Protein AF-A0A3B8PVD3-F1 (afdb_monomer_lite)

Structure (mmCIF, N/CA/C/O backbone):
data_AF-A0A3B8PVD3-F1
#
_entry.id   AF-A0A3B8PVD3-F1
#
loop_
_atom_site.group_PDB
_atom_site.id
_atom_site.type_symbol
_atom_site.label_atom_id
_atom_site.label_alt_id
_atom_site.label_comp_id
_atom_site.label_asym_id
_atom_site.label_entity_id
_atom_site.label_seq_id
_atom_site.pdbx_PDB_ins_code
_atom_site.Cartn_x
_atom_site.Cartn_y
_atom_site.Cartn_z
_atom_site.occupancy
_atom_site.B_iso_or_equiv
_atom_site.auth_seq_id
_atom_site.auth_comp_id
_atom_site.auth_asym_id
_atom_site.auth_atom_id
_atom_site.pdbx_PDB_model_num
ATOM 1 N N . ALA A 1 1 ? -27.569 6.117 4.041 1.00 42.62 1 ALA A N 1
ATOM 2 C CA . ALA A 1 1 ? -26.573 5.317 3.306 1.00 42.62 1 ALA A CA 1
ATOM 3 C C . ALA A 1 1 ? -26.282 4.103 4.168 1.00 42.62 1 ALA A C 1
ATOM 5 O O . ALA A 1 1 ? -26.172 4.291 5.371 1.00 42.62 1 ALA A O 1
ATOM 6 N N . VAL A 1 2 ? -26.288 2.890 3.609 1.00 48.72 2 VAL A N 1
ATOM 7 C CA . VAL A 1 2 ? -25.930 1.689 4.380 1.00 48.72 2 VAL A CA 1
ATOM 8 C C . VAL A 1 2 ? -24.504 1.899 4.865 1.00 48.72 2 VAL A C 1
ATOM 10 O O . VAL A 1 2 ? -23.627 2.204 4.058 1.00 48.72 2 VAL A O 1
ATOM 13 N N . ASP A 1 3 ? -24.312 1.854 6.174 1.00 59.56 3 ASP A N 1
ATOM 14 C CA . ASP A 1 3 ? -23.012 2.064 6.782 1.00 59.56 3 ASP A CA 1
ATOM 15 C C . ASP A 1 3 ? -22.209 0.777 6.612 1.00 59.56 3 ASP A C 1
ATOM 17 O O . ASP A 1 3 ? -22.262 -0.131 7.433 1.00 59.56 3 ASP A O 1
ATOM 21 N N . SER A 1 4 ? -21.630 0.625 5.422 1.00 75.19 4 SER A N 1
ATOM 22 C CA . SER A 1 4 ? -20.874 -0.559 5.048 1.00 75.19 4 SER A CA 1
ATOM 23 C C . SER A 1 4 ? -19.457 -0.454 5.589 1.00 75.19 4 SER A C 1
ATOM 25 O 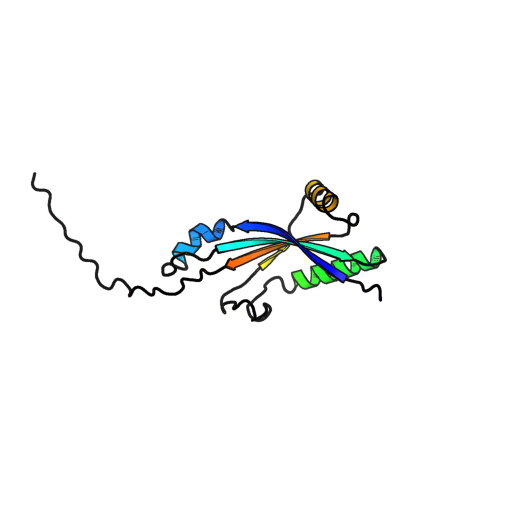O . SER A 1 4 ? -18.771 0.546 5.316 1.00 75.19 4 SER A O 1
ATOM 27 N N . ASP A 1 5 ? -19.025 -1.516 6.263 1.00 86.69 5 ASP A N 1
ATOM 28 C CA . ASP A 1 5 ? -17.628 -1.748 6.601 1.00 86.69 5 ASP A CA 1
ATOM 29 C C . ASP A 1 5 ? -16.779 -1.626 5.340 1.00 86.69 5 ASP A C 1
ATOM 31 O O . ASP A 1 5 ? -17.072 -2.228 4.301 1.00 86.69 5 ASP A O 1
ATOM 35 N N . ARG A 1 6 ? -15.749 -0.786 5.401 1.00 90.25 6 ARG A N 1
ATOM 36 C CA . ARG A 1 6 ? -14.907 -0.493 4.240 1.00 90.25 6 ARG A CA 1
ATOM 37 C C . ARG A 1 6 ? -13.455 -0.330 4.648 1.00 90.25 6 ARG A C 1
ATOM 39 O O . ARG A 1 6 ? -13.136 0.164 5.726 1.00 90.25 6 ARG A O 1
ATOM 46 N N . VAL A 1 7 ? -12.575 -0.711 3.735 1.00 91.44 7 VAL A N 1
ATOM 47 C CA . VAL A 1 7 ? -11.137 -0.479 3.840 1.00 91.44 7 VAL A CA 1
ATOM 48 C C . VAL A 1 7 ? -10.775 0.587 2.819 1.00 91.44 7 VAL A C 1
ATOM 50 O O . VAL A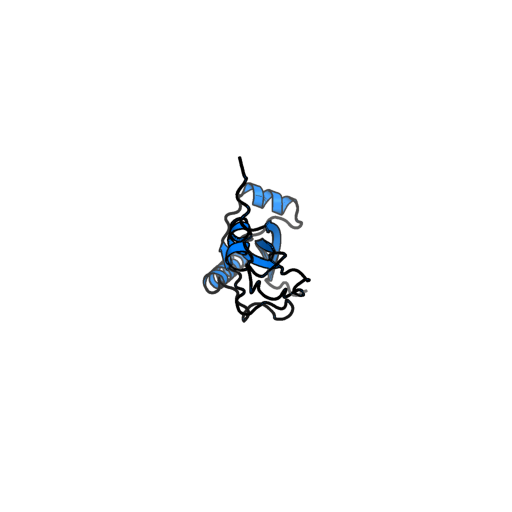 1 7 ? -11.130 0.473 1.647 1.00 91.44 7 VAL A O 1
ATOM 53 N N . THR A 1 8 ? -10.090 1.636 3.257 1.00 92.00 8 THR A N 1
ATOM 54 C CA . THR A 1 8 ? -9.545 2.662 2.367 1.00 92.00 8 THR A CA 1
ATOM 55 C C . THR A 1 8 ? -8.054 2.460 2.190 1.00 92.00 8 THR A C 1
ATOM 57 O O . THR A 1 8 ? -7.346 2.193 3.159 1.00 92.00 8 THR A O 1
ATOM 60 N N . LEU A 1 9 ? -7.589 2.652 0.961 1.00 92.06 9 LEU A N 1
ATOM 61 C CA . LEU A 1 9 ? -6.180 2.682 0.602 1.00 92.06 9 LEU A CA 1
ATOM 62 C C . LEU A 1 9 ? -5.765 4.132 0.352 1.00 92.06 9 LEU A C 1
ATOM 64 O O . LEU A 1 9 ? -6.368 4.811 -0.479 1.00 92.06 9 LEU A O 1
ATOM 68 N N . PHE A 1 10 ? -4.733 4.597 1.047 1.00 91.88 10 PHE A N 1
ATOM 69 C CA . PHE A 1 10 ? -4.185 5.938 0.890 1.00 91.88 10 PHE A CA 1
ATOM 70 C C . PHE A 1 10 ? -2.694 5.879 0.555 1.00 91.88 10 PHE A C 1
ATOM 72 O O . PHE A 1 10 ? -1.920 5.222 1.244 1.00 91.88 10 PHE A O 1
ATOM 79 N N . VAL A 1 11 ? -2.273 6.585 -0.495 1.00 93.50 11 VAL A N 1
ATOM 80 C CA . VAL A 1 11 ? -0.857 6.695 -0.867 1.00 93.50 11 VAL A CA 1
ATOM 81 C C . VAL A 1 11 ? -0.281 7.937 -0.199 1.00 93.50 11 VAL A C 1
ATOM 83 O O . 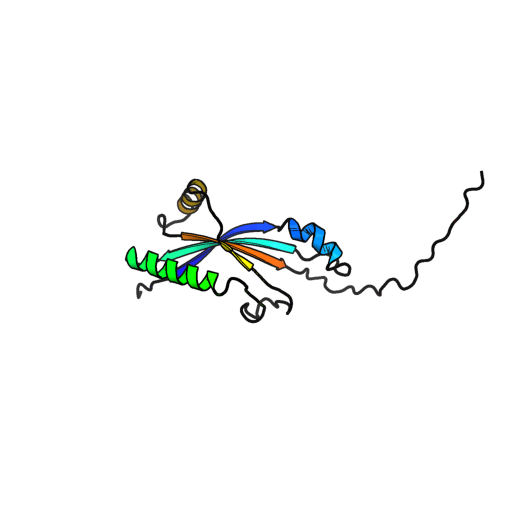VAL A 1 11 ? -0.536 9.053 -0.646 1.00 93.50 11 VAL A O 1
ATOM 86 N N . HIS A 1 12 ? 0.496 7.759 0.870 1.00 90.62 12 HIS A N 1
ATOM 87 C CA . HIS A 1 12 ? 1.023 8.898 1.630 1.00 90.62 12 HIS A CA 1
ATOM 88 C C . HIS A 1 12 ? 2.414 9.347 1.167 1.00 90.62 12 HIS A C 1
ATOM 90 O O . HIS A 1 12 ? 2.830 10.472 1.448 1.00 90.62 12 HIS A O 1
ATOM 96 N N . ARG A 1 13 ? 3.157 8.482 0.468 1.00 91.56 13 ARG A N 1
ATOM 97 C CA . ARG A 1 13 ? 4.492 8.800 -0.043 1.00 91.56 13 ARG A CA 1
ATOM 98 C C . ARG A 1 13 ? 4.828 7.949 -1.260 1.00 91.56 13 ARG A C 1
ATOM 100 O O . ARG A 1 13 ? 4.548 6.758 -1.294 1.00 91.56 13 ARG A O 1
ATOM 107 N N . VAL A 1 14 ? 5.510 8.556 -2.226 1.00 93.62 14 VAL A N 1
ATOM 108 C CA . VAL A 1 14 ? 6.132 7.853 -3.354 1.00 93.62 14 VAL A CA 1
ATOM 109 C C . VAL A 1 14 ? 7.609 8.219 -3.388 1.00 93.62 14 VAL A C 1
ATOM 111 O O . VAL A 1 14 ? 7.970 9.395 -3.323 1.00 93.62 14 VAL A O 1
ATOM 114 N N . GLY A 1 15 ? 8.471 7.209 -3.445 1.00 90.81 15 GLY A N 1
ATOM 115 C CA . GLY A 1 15 ? 9.917 7.358 -3.549 1.00 90.81 15 GLY A CA 1
ATOM 116 C C . GLY A 1 15 ? 10.457 6.646 -4.781 1.00 90.81 15 GLY A C 1
ATOM 117 O O . GLY A 1 15 ? 9.861 5.698 -5.273 1.00 90.81 15 GLY A O 1
ATOM 118 N N . VAL A 1 16 ? 11.611 7.084 -5.283 1.00 88.12 16 VAL A N 1
ATOM 119 C CA . VAL A 1 16 ? 12.312 6.353 -6.347 1.00 88.12 16 VAL A CA 1
ATOM 120 C C . VAL A 1 16 ? 13.180 5.274 -5.718 1.00 88.12 16 VAL A C 1
ATOM 122 O O . VAL A 1 16 ? 14.050 5.596 -4.898 1.00 88.12 16 VAL A O 1
ATOM 125 N N . ASN A 1 17 ? 12.999 4.029 -6.151 1.00 81.31 17 ASN A N 1
ATOM 126 C CA . ASN A 1 17 ? 13.739 2.886 -5.639 1.00 81.31 17 ASN A CA 1
ATOM 127 C C . ASN A 1 17 ? 15.241 3.030 -5.974 1.00 81.31 17 ASN A C 1
ATOM 129 O O . ASN A 1 17 ? 15.627 3.080 -7.147 1.00 81.31 17 ASN A O 1
ATOM 133 N N . PRO A 1 18 ? 16.131 3.122 -4.969 1.00 71.44 18 PRO A N 1
ATOM 134 C CA . PRO A 1 18 ? 17.555 3.334 -5.204 1.00 71.44 18 PRO A CA 1
ATOM 135 C C . PRO A 1 18 ? 18.283 2.092 -5.728 1.00 71.44 18 PRO A C 1
ATOM 137 O O . PRO A 1 18 ? 19.291 2.245 -6.413 1.00 71.44 18 PRO A O 1
ATOM 140 N N . HIS A 1 19 ? 17.785 0.886 -5.451 1.00 69.19 19 HIS A N 1
ATOM 141 C CA . HIS A 1 19 ? 18.462 -0.368 -5.791 1.00 69.19 19 HIS A CA 1
ATOM 142 C C . HIS A 1 19 ? 18.357 -0.692 -7.284 1.00 69.19 19 HIS A C 1
ATOM 144 O O . HIS A 1 19 ? 19.304 -1.201 -7.883 1.00 69.19 19 HIS A O 1
ATOM 150 N N . LEU A 1 20 ? 17.230 -0.344 -7.906 1.00 63.25 20 LEU A N 1
ATOM 151 C CA . LEU A 1 20 ? 16.993 -0.608 -9.325 1.00 63.25 20 LEU A CA 1
ATOM 152 C C . LEU A 1 20 ? 17.596 0.455 -10.252 1.00 63.25 20 LEU A C 1
ATOM 154 O O . LEU A 1 20 ? 17.782 0.185 -11.435 1.00 63.25 20 LEU A O 1
ATOM 158 N N . ARG A 1 21 ? 18.024 1.612 -9.725 1.00 61.12 21 ARG A N 1
ATOM 159 C CA . ARG A 1 21 ? 18.731 2.637 -10.519 1.00 61.12 21 ARG A CA 1
ATOM 160 C C . ARG A 1 21 ? 20.058 2.143 -11.094 1.00 61.12 21 ARG A C 1
ATOM 162 O O . ARG A 1 21 ? 20.375 2.441 -12.242 1.00 61.12 21 ARG A O 1
ATOM 169 N N . THR A 1 22 ? 20.832 1.396 -10.310 1.00 58.12 22 THR A N 1
ATOM 170 C CA . THR A 1 22 ? 22.147 0.894 -10.742 1.00 58.12 22 THR A CA 1
ATOM 171 C C . THR A 1 22 ? 22.008 -0.387 -11.564 1.00 58.12 22 THR A C 1
ATOM 173 O O . THR A 1 22 ? 22.676 -0.543 -12.586 1.00 58.12 22 THR A O 1
ATOM 176 N N . SER A 1 23 ? 21.101 -1.281 -11.158 1.00 59.59 23 SER A N 1
ATOM 177 C CA . SER A 1 23 ? 20.866 -2.566 -11.830 1.00 59.59 23 SER A CA 1
ATOM 178 C C . SER A 1 23 ? 20.096 -2.432 -13.144 1.00 59.59 23 SER A C 1
ATOM 180 O O . SER A 1 23 ? 20.307 -3.240 -14.047 1.00 59.59 23 SER A O 1
ATOM 182 N N . GLY A 1 24 ? 19.263 -1.395 -13.296 1.00 57.88 24 GLY A N 1
ATOM 183 C CA . GLY A 1 24 ? 18.474 -1.157 -14.505 1.00 57.88 24 GLY A CA 1
ATOM 184 C C . GLY A 1 24 ? 19.332 -1.087 -15.769 1.00 57.88 24 GLY A C 1
ATOM 185 O O . GLY A 1 24 ? 18.974 -1.685 -16.774 1.00 57.88 24 GLY A O 1
ATOM 186 N N . ARG A 1 25 ? 20.522 -0.466 -15.708 1.00 57.12 25 ARG A N 1
ATOM 187 C CA . ARG A 1 25 ? 21.473 -0.421 -16.842 1.00 57.12 25 ARG A CA 1
ATOM 188 C C . ARG A 1 25 ? 22.083 -1.769 -17.206 1.00 57.12 25 ARG A C 1
ATOM 190 O O . ARG A 1 25 ? 22.531 -1.945 -18.334 1.00 57.12 25 ARG A O 1
ATOM 197 N N . VAL A 1 26 ? 22.193 -2.681 -16.244 1.00 58.84 26 VAL A N 1
ATOM 198 C CA . VAL A 1 26 ? 22.804 -3.998 -16.458 1.00 58.84 26 VAL A CA 1
ATOM 199 C C . VAL A 1 26 ? 21.781 -4.970 -17.037 1.00 58.84 26 VAL A C 1
ATOM 201 O O . VAL A 1 26 ? 22.131 -5.737 -17.927 1.00 58.84 26 VAL A O 1
ATOM 204 N N . LEU A 1 27 ? 20.536 -4.904 -16.556 1.00 60.16 27 LEU A N 1
ATOM 205 C CA . LEU A 1 27 ? 19.433 -5.758 -16.999 1.00 60.16 27 LEU A CA 1
ATOM 206 C C . LEU A 1 27 ? 18.825 -5.278 -18.324 1.00 60.16 27 LEU A C 1
ATOM 208 O O . LEU A 1 27 ? 18.581 -6.091 -19.205 1.00 60.16 27 LEU A O 1
ATOM 212 N N . ASN A 1 28 ? 18.678 -3.961 -18.497 1.00 62.62 28 ASN A N 1
ATOM 213 C CA . ASN A 1 28 ? 18.055 -3.338 -19.664 1.00 62.62 28 ASN A CA 1
ATOM 214 C C . ASN A 1 28 ? 19.061 -2.448 -20.406 1.00 62.62 28 ASN A C 1
ATOM 216 O O . ASN A 1 28 ? 18.904 -1.231 -20.480 1.00 62.62 28 ASN A O 1
ATOM 220 N N . ARG A 1 29 ? 20.127 -3.063 -20.939 1.0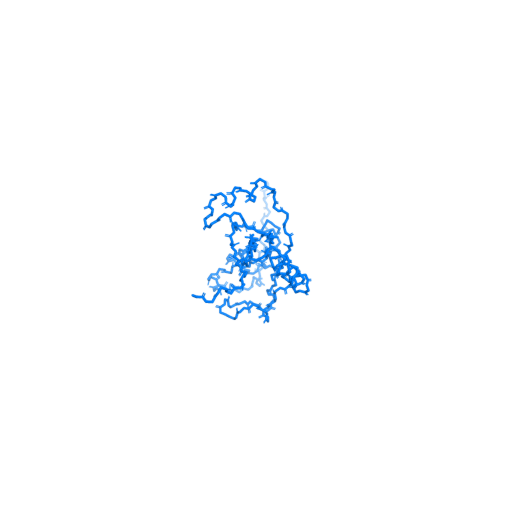0 59.88 29 ARG A N 1
ATOM 221 C CA . ARG A 1 29 ? 21.183 -2.358 -21.697 1.00 59.88 29 ARG A CA 1
ATOM 222 C C . ARG A 1 29 ? 20.672 -1.638 -22.944 1.00 59.88 29 ARG A C 1
ATOM 224 O O . ARG A 1 29 ? 21.278 -0.646 -23.341 1.00 59.88 29 ARG A O 1
ATOM 231 N N . ASP A 1 30 ? 19.588 -2.140 -23.523 1.00 61.78 30 ASP A N 1
ATOM 232 C CA . ASP A 1 30 ? 19.032 -1.653 -24.786 1.00 61.78 30 ASP A CA 1
ATOM 233 C C . ASP A 1 30 ? 17.943 -0.580 -24.588 1.00 61.78 30 ASP A C 1
ATOM 235 O O . ASP A 1 30 ? 17.463 -0.006 -25.564 1.00 61.78 30 ASP A O 1
ATOM 239 N N . MET A 1 31 ? 17.569 -0.278 -23.335 1.00 63.28 31 MET A N 1
ATOM 240 C CA . MET A 1 31 ? 16.539 0.710 -23.000 1.00 63.28 31 MET A CA 1
ATOM 241 C C . MET A 1 31 ? 17.173 2.052 -22.625 1.00 63.28 31 MET A C 1
ATOM 243 O O . MET A 1 31 ? 17.860 2.167 -21.607 1.00 63.28 31 MET A O 1
ATOM 247 N N . ASP A 1 32 ? 16.906 3.077 -23.435 1.00 66.88 32 ASP A N 1
ATOM 248 C CA . ASP A 1 32 ? 17.271 4.464 -23.148 1.00 66.88 32 ASP A CA 1
ATOM 249 C C . ASP A 1 32 ? 16.090 5.397 -23.489 1.00 66.88 32 ASP A C 1
ATOM 251 O O . ASP A 1 32 ? 15.708 5.485 -24.661 1.00 66.88 32 ASP A O 1
ATOM 255 N N . PRO A 1 33 ? 15.487 6.092 -22.506 1.00 72.31 33 PRO A N 1
ATOM 256 C CA . PRO A 1 33 ? 15.852 6.118 -21.089 1.00 72.31 33 PRO A CA 1
ATOM 257 C C . PRO A 1 33 ? 15.430 4.851 -20.326 1.00 72.31 33 PRO A C 1
ATOM 259 O O . PRO A 1 33 ? 14.596 4.068 -20.770 1.00 72.31 33 PRO A O 1
ATOM 262 N N . LEU A 1 34 ? 16.032 4.647 -19.153 1.00 75.44 34 LEU A N 1
ATOM 263 C CA . LEU A 1 34 ? 15.688 3.535 -18.264 1.00 75.44 34 LEU A CA 1
ATOM 264 C C . LEU A 1 34 ? 14.315 3.743 -17.622 1.00 75.44 34 LEU A C 1
ATOM 266 O O . LEU A 1 34 ? 13.965 4.886 -17.313 1.00 75.44 34 LEU A O 1
ATOM 270 N N . PRO A 1 35 ? 13.592 2.652 -17.329 1.00 78.62 35 PRO A N 1
ATOM 271 C CA . PRO A 1 35 ? 12.327 2.741 -16.625 1.00 78.62 35 PRO A CA 1
ATOM 272 C C . PRO A 1 35 ? 12.513 3.283 -15.206 1.00 78.62 35 PRO A C 1
ATOM 274 O O . PRO A 1 35 ? 13.507 3.004 -14.523 1.00 78.62 35 PRO A O 1
ATOM 277 N N . LEU A 1 36 ? 11.540 4.070 -14.753 1.00 84.50 36 LEU A N 1
ATOM 278 C CA . LEU A 1 36 ? 11.528 4.637 -13.413 1.00 84.50 36 LEU A CA 1
ATOM 279 C C . LEU A 1 36 ? 10.944 3.614 -12.439 1.00 84.50 36 LEU A C 1
ATOM 281 O O . LEU A 1 36 ? 9.756 3.321 -12.481 1.00 84.50 36 LEU A O 1
ATOM 285 N N . SER A 1 37 ? 11.773 3.090 -11.539 1.00 87.69 37 SER A N 1
ATOM 286 C CA . SER A 1 37 ? 11.312 2.201 -10.469 1.00 87.69 37 SER A CA 1
ATOM 287 C C . SER A 1 37 ? 10.945 2.988 -9.213 1.00 87.69 37 SER A C 1
ATOM 289 O O . SER A 1 37 ? 11.753 3.766 -8.698 1.00 87.69 37 SER A O 1
ATOM 291 N N . LEU A 1 38 ? 9.750 2.745 -8.689 1.00 90.69 38 LEU A N 1
ATOM 292 C CA . LEU A 1 38 ? 9.169 3.427 -7.544 1.00 90.69 38 LEU A CA 1
ATOM 293 C C . LEU A 1 38 ? 8.927 2.462 -6.380 1.00 90.69 38 LEU A C 1
ATOM 295 O O . LEU A 1 38 ? 8.607 1.287 -6.565 1.00 90.69 38 LEU A O 1
ATOM 299 N N . ASP A 1 39 ? 9.058 3.016 -5.181 1.00 93.69 39 ASP A N 1
ATOM 300 C CA . ASP A 1 39 ? 8.561 2.456 -3.935 1.00 93.69 39 ASP A CA 1
ATOM 301 C C . ASP A 1 39 ? 7.368 3.320 -3.498 1.00 93.69 39 ASP A C 1
ATOM 303 O O . ASP A 1 39 ? 7.506 4.519 -3.227 1.00 93.69 39 ASP A O 1
ATOM 307 N N . VAL A 1 40 ? 6.179 2.724 -3.493 1.00 94.38 40 VAL A N 1
ATOM 308 C CA . VAL A 1 40 ? 4.917 3.395 -3.166 1.00 94.38 40 VAL A CA 1
ATOM 309 C C . VAL A 1 40 ? 4.515 2.987 -1.755 1.00 94.38 40 VAL A C 1
ATOM 311 O O . VAL A 1 40 ? 4.292 1.809 -1.490 1.00 94.38 40 VAL A O 1
ATOM 314 N N . HIS A 1 41 ? 4.424 3.958 -0.851 1.00 94.69 41 HIS A N 1
ATOM 315 C CA . HIS A 1 41 ? 4.032 3.734 0.534 1.00 94.69 41 HIS A CA 1
ATOM 316 C C . HIS A 1 41 ? 2.517 3.889 0.678 1.00 94.69 41 HIS A C 1
ATOM 318 O O . HIS A 1 41 ? 1.935 4.941 0.377 1.00 94.69 41 HIS A O 1
ATOM 324 N N . LEU A 1 42 ? 1.893 2.807 1.117 1.00 94.75 42 LEU A N 1
ATOM 325 C CA . LEU A 1 42 ? 0.462 2.588 1.199 1.00 94.75 42 LEU A CA 1
ATOM 326 C C . LEU A 1 42 ? 0.044 2.531 2.664 1.00 94.75 42 LEU A C 1
ATOM 328 O O . LEU A 1 42 ? 0.578 1.743 3.435 1.00 94.75 42 LEU A O 1
ATOM 332 N N . LEU A 1 43 ? -0.974 3.302 3.019 1.00 94.00 43 LEU A N 1
ATOM 333 C CA . LEU A 1 43 ? -1.656 3.210 4.298 1.00 94.00 43 LEU A CA 1
ATOM 334 C C . LEU A 1 43 ? -3.043 2.611 4.076 1.00 94.00 43 LEU A C 1
ATOM 336 O O . LEU A 1 43 ? -3.870 3.183 3.362 1.00 94.00 43 LEU A O 1
ATOM 340 N N . PHE A 1 44 ? -3.305 1.473 4.707 1.00 93.94 44 PHE A N 1
ATOM 341 C CA . PHE A 1 44 ? -4.643 0.904 4.785 1.00 93.94 44 PHE A CA 1
ATOM 342 C C . PHE A 1 44 ? -5.315 1.395 6.058 1.00 93.94 44 PHE A C 1
ATOM 344 O O . PHE A 1 44 ? -4.732 1.273 7.133 1.00 93.94 44 PHE A O 1
ATOM 351 N N . SER A 1 45 ? -6.542 1.896 5.947 1.00 92.44 45 SER A N 1
ATOM 352 C CA . SER A 1 45 ? -7.332 2.374 7.086 1.00 92.44 45 SER A CA 1
ATOM 353 C C . SER A 1 45 ? -8.725 1.768 7.061 1.00 92.44 45 SER A C 1
ATOM 355 O O . SER A 1 45 ? -9.335 1.627 5.997 1.00 92.44 45 SER A O 1
ATOM 357 N N . ILE A 1 46 ? -9.220 1.388 8.234 1.00 93.06 46 ILE A N 1
ATOM 358 C CA . ILE A 1 46 ? -10.453 0.616 8.371 1.00 93.06 46 ILE A CA 1
ATOM 359 C C . ILE A 1 46 ? -11.563 1.505 8.916 1.00 93.06 46 ILE A C 1
ATOM 361 O O . ILE A 1 46 ? -11.361 2.292 9.839 1.00 93.06 46 ILE A O 1
ATOM 365 N N . TRP A 1 47 ? -12.738 1.372 8.313 1.00 89.75 47 TRP A N 1
ATOM 366 C CA . TRP A 1 47 ? -13.928 2.140 8.635 1.00 89.75 47 TRP A CA 1
ATOM 367 C C . TRP A 1 47 ? -15.047 1.173 8.978 1.00 89.75 47 TRP A C 1
ATOM 369 O O . TRP A 1 47 ? -15.700 0.632 8.082 1.00 89.75 47 TRP A O 1
ATOM 379 N N . THR A 1 48 ? -15.246 0.967 10.272 1.00 89.50 48 THR A N 1
ATOM 380 C CA . THR A 1 48 ? -16.360 0.192 10.818 1.00 89.50 48 THR A CA 1
ATOM 381 C C . THR A 1 48 ? -16.932 0.918 12.038 1.00 89.50 48 THR A C 1
ATOM 383 O O . THR A 1 48 ? -16.454 1.985 12.441 1.00 89.50 48 THR A O 1
ATOM 386 N N . ASN A 1 49 ? -17.986 0.344 12.615 1.00 86.94 49 ASN A N 1
ATOM 387 C CA . ASN A 1 49 ? -18.687 0.910 13.767 1.00 86.94 49 ASN A CA 1
ATOM 388 C C . ASN A 1 49 ? -18.290 0.294 15.116 1.00 86.94 49 ASN A C 1
ATOM 390 O O . ASN A 1 49 ? -18.653 0.848 16.155 1.00 86.94 49 ASN A O 1
ATOM 394 N N . SER A 1 50 ? -17.555 -0.823 15.115 1.00 90.19 50 SER A N 1
ATOM 395 C CA . SER A 1 50 ? -17.116 -1.523 16.326 1.00 90.19 50 SER A CA 1
ATOM 396 C C . SER A 1 50 ? -15.609 -1.807 16.286 1.00 90.19 50 SER A C 1
ATOM 398 O O . SER A 1 50 ? -15.113 -2.276 15.260 1.00 90.19 50 SER A O 1
ATOM 400 N N . PRO A 1 51 ? -14.866 -1.605 17.392 1.00 90.06 51 PRO A N 1
ATOM 401 C CA . PRO A 1 51 ? -13.441 -1.944 17.464 1.00 90.06 51 PRO A CA 1
ATOM 402 C C . PRO A 1 51 ? -13.136 -3.425 17.195 1.00 90.06 51 PRO A C 1
ATOM 404 O O . PRO A 1 51 ? -12.067 -3.758 16.688 1.00 90.06 51 PRO A O 1
ATOM 407 N N . GLU A 1 52 ? -14.059 -4.329 17.536 1.00 93.19 52 GLU A N 1
ATOM 408 C CA . GLU A 1 52 ? -13.896 -5.765 17.270 1.00 93.19 52 GLU A CA 1
ATOM 409 C C . GLU A 1 52 ? -13.976 -6.074 15.768 1.00 93.19 52 GLU A C 1
ATOM 411 O O . GLU A 1 52 ? -13.189 -6.874 15.253 1.00 93.19 52 GLU A O 1
ATOM 416 N N . ASP A 1 53 ? -14.854 -5.368 15.054 1.00 92.69 53 ASP A N 1
ATOM 417 C CA . ASP A 1 53 ? -14.980 -5.447 13.603 1.00 92.69 53 ASP A CA 1
ATOM 418 C C . ASP A 1 53 ? -13.767 -4.795 12.931 1.00 92.69 53 ASP A C 1
ATOM 420 O O . ASP A 1 53 ? -13.229 -5.365 11.983 1.00 92.69 53 ASP A O 1
ATOM 424 N N . GLU A 1 54 ? -13.266 -3.662 13.454 1.00 92.31 54 GLU A N 1
ATOM 425 C CA . GLU A 1 54 ? -12.028 -3.034 12.958 1.00 92.31 54 GLU A CA 1
ATOM 426 C C . GLU A 1 54 ? -10.856 -4.030 13.004 1.00 92.31 54 GLU A C 1
ATOM 428 O O . GLU A 1 54 ? -10.165 -4.232 12.003 1.00 92.31 54 GLU A O 1
ATOM 433 N N . LEU A 1 55 ? -10.652 -4.706 14.142 1.00 94.31 55 LEU A N 1
ATOM 434 C CA . LEU A 1 55 ? -9.584 -5.700 14.302 1.00 94.31 55 LEU A CA 1
ATOM 435 C C . LEU A 1 55 ? -9.805 -6.945 13.440 1.00 94.31 55 LEU A C 1
ATOM 437 O O . LEU A 1 55 ? -8.845 -7.486 12.891 1.00 94.31 55 LEU A O 1
ATOM 441 N N . THR A 1 56 ? -11.052 -7.394 13.301 1.00 95.12 56 THR A N 1
ATOM 442 C CA . THR A 1 56 ? -11.391 -8.550 12.466 1.00 95.12 56 THR A CA 1
ATOM 443 C C . THR A 1 56 ? -11.085 -8.255 11.001 1.00 95.12 56 THR A C 1
ATOM 445 O O . THR A 1 56 ? -10.368 -9.023 10.358 1.00 95.12 56 THR A O 1
ATOM 448 N N . VAL A 1 57 ? -11.548 -7.116 10.481 1.00 94.38 57 VAL A N 1
ATOM 449 C CA . VAL A 1 57 ? -11.263 -6.672 9.110 1.00 94.38 57 VAL A CA 1
ATOM 450 C C . VAL A 1 57 ? -9.760 -6.479 8.899 1.00 94.38 57 VAL A C 1
ATOM 452 O O . VAL A 1 57 ? -9.239 -6.912 7.870 1.00 94.38 57 VAL A O 1
ATOM 455 N N . LEU A 1 58 ? -9.037 -5.918 9.878 1.00 94.94 58 LEU A N 1
ATOM 456 C CA . LEU A 1 58 ? -7.579 -5.780 9.798 1.00 94.94 58 LEU A CA 1
ATOM 457 C C . LEU A 1 58 ? -6.893 -7.139 9.688 1.00 94.94 58 LEU A C 1
ATOM 459 O O . LEU A 1 58 ? -6.012 -7.320 8.851 1.00 94.94 58 LEU A O 1
ATOM 463 N N . ALA A 1 59 ? -7.297 -8.097 10.521 1.00 95.38 59 ALA A N 1
ATOM 464 C CA . ALA A 1 59 ? -6.725 -9.433 10.519 1.00 95.38 59 ALA A CA 1
ATOM 465 C C . ALA A 1 59 ? -6.945 -10.134 9.172 1.00 95.38 59 ALA A C 1
ATOM 467 O O . ALA A 1 59 ? -6.013 -10.735 8.637 1.00 95.38 59 ALA A O 1
ATOM 468 N N . TRP A 1 60 ? -8.145 -10.016 8.594 1.00 95.81 60 TRP A N 1
ATOM 469 C CA . TRP A 1 60 ? -8.438 -10.541 7.258 1.00 95.81 60 TRP A CA 1
ATOM 470 C C . TRP A 1 60 ? -7.597 -9.870 6.177 1.00 95.81 60 TRP A C 1
ATOM 472 O O . TRP A 1 60 ? -6.991 -10.577 5.375 1.00 95.81 60 TRP A O 1
ATOM 482 N N . LEU A 1 61 ? -7.499 -8.538 6.192 1.00 95.00 61 LEU A N 1
ATOM 483 C CA . LEU A 1 61 ? -6.666 -7.782 5.258 1.00 95.00 61 LEU A CA 1
ATOM 484 C C . LEU A 1 61 ? -5.204 -8.234 5.332 1.00 95.00 61 LEU A C 1
ATOM 486 O O . LEU A 1 61 ? -4.612 -8.592 4.320 1.00 95.00 61 LEU A O 1
ATOM 490 N N . MET A 1 62 ? -4.620 -8.251 6.531 1.00 95.19 62 MET A N 1
ATOM 491 C CA . MET A 1 62 ? -3.220 -8.632 6.720 1.00 95.19 62 MET A CA 1
ATOM 492 C C . MET A 1 62 ? -2.968 -10.088 6.329 1.00 95.19 62 MET A C 1
ATOM 494 O O . MET A 1 62 ? -1.936 -10.386 5.735 1.00 95.19 62 MET A O 1
ATOM 498 N N . ARG A 1 63 ? -3.908 -10.996 6.622 1.00 96.44 63 ARG A N 1
ATOM 499 C CA . ARG A 1 63 ? -3.834 -12.392 6.180 1.00 96.44 63 ARG A CA 1
ATOM 500 C C . ARG A 1 63 ? -3.846 -12.489 4.659 1.00 96.44 63 ARG A C 1
ATOM 502 O O . ARG A 1 63 ? -3.028 -13.215 4.109 1.00 96.44 63 ARG A O 1
ATOM 509 N N . GLU A 1 64 ? -4.743 -11.773 3.992 1.00 94.62 64 GLU A N 1
ATOM 510 C CA . GLU A 1 64 ? -4.861 -11.812 2.535 1.00 94.62 64 GLU A CA 1
ATOM 511 C C . GLU A 1 64 ? -3.601 -11.267 1.855 1.00 94.62 64 GLU A C 1
ATOM 513 O O . GLU A 1 64 ? -3.024 -11.929 0.996 1.00 94.62 64 GLU A O 1
ATOM 518 N N . LEU A 1 65 ? -3.097 -10.119 2.322 1.00 93.88 65 LEU A N 1
ATOM 519 C CA . LEU A 1 65 ? -1.845 -9.533 1.837 1.00 93.88 65 LEU A CA 1
ATOM 520 C C . LEU A 1 65 ? -0.634 -10.435 2.104 1.00 93.88 65 LEU A C 1
ATOM 522 O O . LEU A 1 65 ? 0.313 -10.450 1.324 1.00 93.88 65 LEU A O 1
ATOM 526 N N . HIS A 1 66 ? -0.656 -11.203 3.193 1.00 94.88 66 HIS A N 1
ATOM 527 C CA . HIS A 1 66 ? 0.391 -12.172 3.495 1.00 94.88 66 HIS A CA 1
ATOM 528 C C . HIS A 1 66 ? 0.329 -13.419 2.601 1.00 94.88 66 HIS A C 1
ATOM 530 O O . HIS A 1 66 ? 1.372 -13.983 2.273 1.00 94.88 66 HIS A O 1
ATOM 536 N N . LEU A 1 67 ? -0.872 -13.859 2.211 1.00 95.25 67 LEU A N 1
ATOM 537 C CA . LEU A 1 67 ? -1.067 -14.987 1.295 1.00 95.25 67 LEU A CA 1
ATOM 538 C C . LEU A 1 67 ? -0.747 -14.610 -0.156 1.00 95.25 67 LEU A C 1
ATOM 540 O O . LEU A 1 67 ? -0.200 -15.430 -0.894 1.00 95.25 67 LEU A O 1
ATOM 544 N N . HIS A 1 68 ? -1.036 -13.365 -0.538 1.00 93.12 68 HIS A N 1
ATOM 545 C CA . HIS A 1 68 ? -0.838 -12.832 -1.884 1.00 93.12 68 HIS A CA 1
ATOM 546 C C . HIS A 1 68 ? 0.049 -11.568 -1.881 1.00 93.12 68 HIS A C 1
ATOM 548 O O . HIS A 1 68 ? -0.397 -10.495 -2.287 1.00 93.12 68 HIS A O 1
ATOM 554 N N . PRO A 1 69 ? 1.322 -11.659 -1.441 1.00 92.50 69 PRO A N 1
ATOM 555 C CA . PRO A 1 69 ? 2.214 -10.499 -1.347 1.00 92.50 69 PRO A CA 1
ATOM 556 C C . PRO A 1 69 ? 2.828 -10.103 -2.697 1.00 92.50 69 PRO A C 1
ATOM 558 O O . PRO A 1 69 ? 3.529 -9.096 -2.790 1.00 92.50 69 PRO A O 1
ATOM 561 N N . ILE A 1 70 ? 2.626 -10.921 -3.728 1.00 92.38 70 ILE A N 1
ATOM 562 C CA . ILE A 1 70 ? 3.158 -10.731 -5.073 1.00 92.38 70 ILE A CA 1
ATOM 563 C C . ILE A 1 70 ? 1.979 -10.415 -5.986 1.00 92.38 70 ILE A C 1
ATOM 565 O O . ILE A 1 70 ? 1.077 -11.236 -6.128 1.00 92.38 70 ILE A O 1
ATOM 569 N N . LEU A 1 71 ? 2.006 -9.232 -6.590 1.00 89.88 71 LEU A N 1
ATOM 570 C CA . LEU A 1 71 ? 1.045 -8.795 -7.590 1.00 89.88 71 LEU A CA 1
ATOM 571 C C . LEU A 1 71 ? 1.707 -8.927 -8.961 1.00 89.88 71 LEU A C 1
ATOM 573 O O . LEU A 1 71 ? 2.635 -8.185 -9.284 1.00 89.88 71 LEU A O 1
ATOM 577 N N . ASP A 1 72 ? 1.258 -9.908 -9.729 1.00 84.88 72 ASP A N 1
ATOM 578 C CA . ASP A 1 72 ? 1.693 -10.165 -11.097 1.00 84.88 72 ASP A CA 1
ATOM 579 C C . ASP A 1 72 ? 0.704 -9.578 -12.115 1.00 84.88 72 ASP A C 1
ATOM 581 O O . ASP A 1 72 ? -0.356 -9.059 -11.757 1.00 84.88 72 ASP A O 1
ATOM 585 N N . SER A 1 73 ? 1.027 -9.693 -13.402 1.00 78.38 73 SER A N 1
ATOM 586 C CA . SER A 1 73 ? 0.164 -9.249 -14.505 1.00 78.38 73 SER A CA 1
ATOM 587 C C . SER A 1 73 ? -1.227 -9.904 -14.530 1.00 78.38 73 SER A C 1
ATOM 589 O O . SER A 1 73 ? -2.143 -9.353 -15.133 1.00 78.38 73 SER A O 1
ATOM 591 N N . ALA A 1 74 ? -1.425 -11.052 -13.870 1.00 78.38 74 ALA A N 1
ATOM 592 C CA . ALA A 1 74 ? -2.741 -11.680 -13.739 1.00 78.38 74 ALA A CA 1
ATOM 593 C C . ALA A 1 74 ? -3.613 -11.003 -12.667 1.00 78.38 74 ALA A C 1
ATOM 595 O O . ALA A 1 74 ? -4.841 -11.009 -12.767 1.00 78.38 74 ALA A O 1
ATOM 596 N N . THR A 1 75 ? -2.979 -10.431 -11.643 1.00 82.62 75 THR A N 1
ATOM 597 C CA . THR A 1 75 ? -3.641 -9.732 -10.533 1.00 82.62 75 THR A CA 1
ATOM 598 C C . THR A 1 75 ? -3.794 -8.235 -10.812 1.00 82.62 75 THR A C 1
ATOM 600 O O . THR A 1 75 ? -4.771 -7.608 -10.398 1.00 82.62 75 THR A O 1
ATOM 603 N N . LEU A 1 76 ? -2.824 -7.646 -11.510 1.00 79.44 76 LEU A N 1
ATOM 604 C CA . LEU A 1 76 ? -2.820 -6.243 -11.895 1.00 79.44 76 LEU A CA 1
ATOM 605 C C . LEU A 1 76 ? -3.746 -6.026 -13.101 1.00 79.44 76 LEU A C 1
ATOM 607 O O . LEU A 1 76 ? -3.724 -6.769 -14.075 1.00 79.44 76 LEU A O 1
ATOM 611 N N . ASN A 1 77 ? -4.602 -5.004 -13.031 1.00 71.62 77 ASN A N 1
ATOM 612 C CA . ASN A 1 77 ? -5.570 -4.726 -14.091 1.00 71.62 77 ASN A CA 1
ATOM 613 C C . ASN A 1 77 ? -4.868 -4.353 -15.412 1.00 71.62 77 ASN A C 1
ATOM 615 O O . ASN A 1 77 ? -3.900 -3.593 -15.413 1.00 71.62 77 ASN A O 1
ATOM 619 N N . ASN A 1 78 ? -5.417 -4.815 -16.536 1.00 63.81 78 ASN A N 1
ATOM 620 C CA . ASN A 1 78 ? -4.847 -4.658 -17.879 1.00 63.81 78 ASN A CA 1
ATOM 621 C C . ASN A 1 78 ? -4.837 -3.194 -18.378 1.00 63.81 78 ASN A C 1
ATOM 623 O O . ASN A 1 78 ? -4.125 -2.856 -19.318 1.00 63.81 78 ASN A O 1
ATOM 627 N N . ASP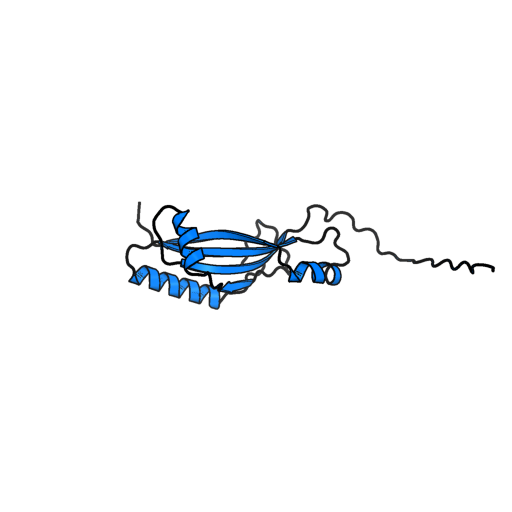 A 1 79 ? -5.584 -2.295 -17.730 1.00 71.81 79 ASP A N 1
ATOM 628 C CA . ASP A 1 79 ? -5.682 -0.882 -18.135 1.00 71.81 79 ASP A CA 1
ATOM 629 C C . ASP A 1 79 ? -4.345 -0.121 -18.086 1.00 71.81 79 ASP A C 1
ATOM 631 O O . ASP A 1 79 ? -4.180 0.868 -18.797 1.00 71.81 79 ASP A O 1
ATOM 635 N N . ALA A 1 80 ? -3.394 -0.566 -17.261 1.00 69.56 80 ALA A N 1
ATOM 636 C CA . ALA A 1 80 ? -2.076 0.059 -17.135 1.00 69.56 80 ALA A CA 1
ATOM 637 C C . ALA A 1 80 ? -0.981 -0.632 -17.972 1.00 69.56 80 ALA A C 1
ATOM 639 O O . ALA A 1 80 ? 0.188 -0.312 -17.796 1.00 69.56 80 ALA A O 1
ATOM 640 N N . ALA A 1 81 ? -1.364 -1.525 -18.900 1.00 72.94 81 ALA A N 1
ATOM 641 C CA . ALA A 1 81 ? -0.467 -2.162 -19.870 1.00 72.94 81 ALA A CA 1
ATOM 642 C C . ALA A 1 81 ? 0.789 -2.802 -19.243 1.00 72.94 81 ALA A C 1
ATOM 644 O O . ALA A 1 81 ? 1.884 -2.669 -19.780 1.00 72.94 81 ALA A O 1
ATOM 645 N N . TRP A 1 82 ? 0.619 -3.486 -18.107 1.00 77.19 82 TRP A N 1
ATOM 646 C CA . TRP A 1 82 ? 1.706 -4.185 -17.419 1.00 77.19 82 TRP A CA 1
ATOM 647 C C . TRP A 1 82 ? 2.339 -5.241 -18.323 1.00 77.19 82 TRP A C 1
ATOM 649 O O . TRP A 1 82 ? 1.636 -6.050 -18.939 1.00 77.19 82 TRP A O 1
ATOM 659 N N . GLU A 1 83 ? 3.666 -5.267 -18.357 1.00 73.94 83 GLU A N 1
ATOM 660 C CA . GLU A 1 83 ? 4.404 -6.296 -19.085 1.00 73.94 83 GLU A CA 1
ATOM 661 C C . GLU A 1 83 ? 4.345 -7.642 -18.341 1.00 73.94 83 GLU A C 1
ATOM 663 O O . GLU A 1 83 ? 4.144 -7.725 -17.126 1.00 73.94 83 GLU A O 1
ATOM 668 N N . GLY A 1 84 ? 4.504 -8.745 -19.076 1.00 73.94 84 GLY A N 1
ATOM 669 C CA . GLY A 1 84 ? 4.336 -10.095 -18.519 1.00 73.94 84 GLY A CA 1
ATOM 670 C C . GLY A 1 84 ? 5.368 -10.479 -17.449 1.00 73.94 84 GLY A C 1
ATOM 671 O O . GLY A 1 84 ? 5.134 -11.414 -16.684 1.00 73.94 84 GLY A O 1
ATOM 672 N N . ASP A 1 85 ? 6.497 -9.775 -17.398 1.00 77.56 85 ASP A N 1
ATOM 673 C CA . ASP A 1 85 ? 7.568 -9.941 -16.416 1.00 77.56 85 ASP A CA 1
ATOM 674 C C . ASP A 1 85 ? 7.475 -8.950 -15.242 1.00 77.56 85 ASP A C 1
ATOM 676 O O . ASP A 1 85 ? 8.313 -8.992 -14.335 1.00 77.56 85 ASP A O 1
ATOM 680 N N . GLU A 1 86 ? 6.468 -8.073 -15.225 1.00 80.25 86 GLU A N 1
ATOM 681 C CA . GLU A 1 86 ? 6.285 -7.108 -14.149 1.00 80.25 86 GLU A CA 1
ATOM 682 C C . GLU A 1 86 ? 5.645 -7.737 -12.920 1.00 80.25 86 GLU A C 1
ATOM 684 O O . GLU A 1 86 ? 4.596 -8.383 -12.956 1.00 80.25 86 GLU A O 1
ATOM 689 N N . VAL A 1 87 ? 6.324 -7.522 -11.797 1.00 87.44 87 VAL A N 1
ATOM 690 C CA . VAL A 1 87 ? 5.950 -8.070 -10.506 1.00 87.44 87 VAL A CA 1
ATOM 691 C C . VAL A 1 87 ? 6.109 -6.981 -9.456 1.00 87.44 87 VAL A C 1
ATOM 693 O O . VAL A 1 87 ? 7.218 -6.504 -9.203 1.00 87.44 87 VAL A O 1
ATOM 696 N N . VAL A 1 88 ? 5.000 -6.612 -8.819 1.00 90.44 88 VAL A N 1
ATOM 697 C CA . VAL A 1 88 ? 4.974 -5.670 -7.698 1.00 90.44 88 VAL A CA 1
ATOM 698 C C . VAL A 1 88 ? 4.900 -6.459 -6.398 1.00 90.44 88 VAL A C 1
ATOM 700 O O . VAL A 1 88 ? 4.059 -7.339 -6.232 1.00 90.44 88 VAL A O 1
ATOM 703 N N . GLN A 1 89 ? 5.775 -6.137 -5.449 1.00 92.44 89 GLN A N 1
ATOM 704 C CA . GLN A 1 89 ? 5.802 -6.810 -4.152 1.00 92.44 89 GLN A CA 1
ATOM 705 C C . GLN A 1 89 ? 5.242 -5.907 -3.058 1.00 92.44 89 GLN A C 1
ATOM 707 O O . GLN A 1 89 ? 5.731 -4.793 -2.868 1.00 92.44 89 GLN A O 1
ATOM 712 N N . LEU A 1 90 ? 4.271 -6.413 -2.301 1.00 94.81 90 LEU A N 1
ATOM 713 C CA . LEU A 1 90 ? 3.742 -5.785 -1.097 1.00 94.81 90 LEU A CA 1
ATOM 714 C C . LEU A 1 90 ? 4.498 -6.290 0.132 1.00 94.81 90 LEU A C 1
ATOM 716 O O . LEU A 1 90 ? 4.594 -7.492 0.376 1.00 94.81 90 LEU A O 1
ATOM 720 N N . ILE A 1 91 ? 5.035 -5.362 0.920 1.00 94.69 91 ILE A N 1
ATOM 721 C CA . ILE A 1 91 ? 5.798 -5.671 2.132 1.00 94.69 91 ILE A CA 1
ATOM 722 C C . ILE A 1 91 ? 5.252 -4.824 3.283 1.00 94.69 91 ILE A C 1
ATOM 724 O O . ILE A 1 91 ? 5.104 -3.618 3.089 1.00 94.69 91 ILE A O 1
ATOM 728 N N . PRO A 1 92 ? 4.981 -5.401 4.468 1.00 94.31 92 PRO A N 1
ATOM 729 C CA . PRO A 1 92 ? 4.626 -4.615 5.644 1.00 94.31 92 PRO A CA 1
ATOM 730 C C . PRO A 1 92 ? 5.700 -3.570 5.955 1.00 94.31 92 PRO A C 1
ATOM 732 O O . PRO A 1 92 ? 6.897 -3.861 5.915 1.00 94.31 92 PRO A O 1
ATOM 735 N N . GLU A 1 93 ? 5.269 -2.359 6.281 1.00 93.56 93 GLU A N 1
ATOM 736 C CA . GLU A 1 93 ? 6.146 -1.265 6.685 1.00 93.56 93 GLU A CA 1
ATOM 737 C C . GLU A 1 93 ? 5.848 -0.856 8.124 1.00 93.56 93 GLU A C 1
ATOM 739 O O . GLU A 1 93 ? 4.697 -0.656 8.511 1.00 93.56 93 GLU A O 1
ATOM 744 N N . GLU A 1 94 ? 6.904 -0.690 8.917 1.00 88.69 94 GLU A N 1
ATOM 745 C CA . GLU A 1 94 ? 6.793 -0.055 10.225 1.00 88.69 94 GLU A CA 1
ATOM 746 C C . GLU A 1 94 ? 6.824 1.463 10.056 1.00 88.69 94 GLU A C 1
ATOM 748 O O . GLU A 1 94 ? 7.861 2.055 9.754 1.00 88.69 94 GLU A O 1
ATOM 753 N N . LEU A 1 95 ? 5.670 2.093 10.268 1.00 88.75 95 LEU A N 1
ATOM 754 C CA . LEU A 1 95 ? 5.570 3.538 10.413 1.00 88.75 95 LEU A CA 1
ATOM 755 C C . LEU A 1 95 ? 5.726 3.901 11.893 1.00 88.75 95 LEU A C 1
ATOM 757 O O . LEU A 1 95 ? 5.115 3.268 12.758 1.00 88.75 95 LEU A O 1
ATOM 761 N N . SER A 1 96 ? 6.531 4.922 12.197 1.00 91.19 96 SER A N 1
ATOM 762 C CA . SER A 1 96 ? 6.686 5.374 13.580 1.00 91.19 96 SER A CA 1
ATOM 763 C C . SER A 1 96 ? 5.362 5.923 14.123 1.00 91.19 96 SER A C 1
ATOM 765 O O . SER A 1 96 ? 4.554 6.488 13.382 1.00 91.19 96 SER A O 1
ATOM 767 N N . THR A 1 97 ? 5.138 5.798 15.434 1.00 88.12 97 THR A N 1
ATOM 768 C CA . THR A 1 97 ? 3.937 6.354 16.076 1.00 88.12 97 THR A CA 1
ATOM 769 C C . THR A 1 97 ? 3.819 7.858 15.835 1.00 88.12 97 THR A C 1
ATOM 771 O O . THR A 1 97 ? 2.723 8.359 15.615 1.00 88.12 97 THR A O 1
ATOM 774 N N . GLU A 1 98 ? 4.941 8.583 15.841 1.00 91.56 98 GLU A N 1
ATOM 775 C CA . GLU A 1 98 ? 4.958 10.024 15.585 1.00 91.56 98 GLU A CA 1
ATOM 776 C C . GLU A 1 98 ? 4.532 10.355 14.149 1.00 91.56 98 GLU A C 1
ATOM 778 O O . GLU A 1 98 ? 3.689 11.228 13.951 1.00 91.56 98 GLU A O 1
ATOM 783 N N . ASP A 1 99 ? 5.063 9.641 13.154 1.00 89.81 99 ASP A N 1
ATOM 784 C CA . ASP A 1 99 ? 4.699 9.850 11.750 1.00 89.81 99 ASP A CA 1
ATOM 785 C C . ASP A 1 99 ? 3.235 9.495 11.493 1.00 89.81 99 ASP A C 1
ATOM 787 O O . ASP A 1 99 ? 2.542 10.219 10.781 1.00 89.81 99 ASP A O 1
ATOM 791 N N . MET A 1 100 ? 2.743 8.421 12.116 1.00 89.12 100 MET A N 1
ATOM 792 C CA . MET A 1 100 ? 1.337 8.033 12.047 1.00 89.12 100 MET A CA 1
ATOM 793 C C . MET A 1 100 ? 0.434 9.132 12.624 1.00 89.12 100 MET A C 1
ATOM 795 O O . MET A 1 100 ? -0.548 9.516 11.992 1.00 89.12 100 MET A O 1
ATOM 799 N N . MET A 1 101 ? 0.779 9.680 13.794 1.00 88.31 101 MET A N 1
ATOM 800 C CA . MET A 1 101 ? 0.034 10.787 14.403 1.00 88.31 101 MET A CA 1
ATOM 801 C C . MET A 1 101 ? 0.048 12.030 13.510 1.00 88.31 101 MET A C 1
ATOM 803 O O . MET A 1 101 ? -1.006 12.598 13.253 1.00 88.31 101 MET A O 1
ATOM 807 N N . ARG A 1 102 ? 1.209 12.405 12.957 1.00 88.69 102 ARG A N 1
ATOM 808 C CA . ARG A 1 102 ? 1.334 13.545 12.030 1.00 88.69 102 ARG A CA 1
ATOM 809 C C . ARG A 1 102 ? 0.518 13.356 10.752 1.00 88.69 102 ARG A C 1
ATOM 811 O O . ARG A 1 102 ? -0.054 14.316 10.241 1.00 88.69 102 ARG A O 1
ATOM 818 N N . LEU A 1 103 ? 0.478 12.134 10.223 1.00 87.75 103 LEU A N 1
ATOM 819 C CA . LEU A 1 103 ? -0.300 11.803 9.034 1.00 87.75 103 LEU A CA 1
ATOM 820 C C . LEU A 1 103 ? -1.800 11.958 9.302 1.00 87.75 103 LEU A C 1
ATOM 822 O O . LEU A 1 103 ? -2.514 12.535 8.486 1.00 87.75 103 LEU A O 1
ATOM 826 N N . TRP A 1 104 ? -2.257 11.499 10.468 1.00 87.88 104 TRP A N 1
ATOM 827 C CA . TRP A 1 104 ? -3.648 11.632 10.888 1.00 87.88 104 TRP A CA 1
ATOM 828 C C . TRP A 1 104 ? -4.030 13.044 11.335 1.00 87.88 104 TRP A C 1
ATOM 830 O O . TRP A 1 104 ? -5.171 13.426 11.120 1.00 87.88 104 TRP A O 1
ATOM 840 N N . ASP A 1 105 ? -3.109 13.854 11.860 1.00 87.00 105 ASP A N 1
ATOM 841 C CA . ASP A 1 105 ? -3.369 15.271 12.161 1.00 87.00 105 ASP A CA 1
ATOM 842 C C . ASP A 1 105 ? -3.700 16.077 10.892 1.00 87.00 105 ASP A C 1
ATOM 844 O O . ASP A 1 105 ? -4.465 17.042 10.935 1.00 87.00 105 ASP A O 1
ATOM 848 N N . ALA A 1 106 ? -3.132 15.682 9.748 1.00 83.75 106 ALA A N 1
ATOM 849 C CA . ALA A 1 106 ? -3.392 16.313 8.456 1.00 83.75 106 ALA A CA 1
ATOM 850 C C . ALA A 1 106 ? -4.692 15.829 7.785 1.00 83.75 106 ALA A C 1
ATOM 852 O O . ALA A 1 106 ? -5.193 16.486 6.869 1.00 83.75 106 ALA A O 1
ATOM 853 N N . LEU A 1 107 ? -5.236 14.687 8.213 1.00 81.81 107 LEU A N 1
ATOM 854 C CA . LEU A 1 107 ? -6.419 14.060 7.630 1.00 81.81 107 LEU A CA 1
ATOM 855 C C . LEU A 1 107 ? -7.635 14.283 8.538 1.00 81.81 107 LEU A C 1
ATOM 857 O O . LEU A 1 107 ? -7.573 14.177 9.754 1.00 81.81 107 LEU A O 1
ATOM 861 N N . THR A 1 108 ? -8.786 14.601 7.949 1.00 74.75 108 THR A N 1
ATOM 862 C CA . THR A 1 108 ? -10.071 14.603 8.667 1.00 74.75 108 THR A CA 1
ATOM 863 C C . THR A 1 108 ? -10.909 13.474 8.092 1.00 74.75 108 THR A C 1
ATOM 865 O O . THR A 1 108 ? -11.077 13.442 6.868 1.00 74.75 108 THR A O 1
ATOM 868 N N . PRO A 1 109 ? -11.444 12.546 8.908 1.00 67.50 109 PRO A N 1
ATOM 869 C CA . PRO A 1 109 ? -11.688 12.570 10.360 1.00 67.50 109 PRO A CA 1
ATOM 870 C C . PRO A 1 109 ? -10.566 11.954 11.229 1.00 67.50 109 PRO A C 1
ATOM 872 O O . PRO A 1 109 ? -9.516 11.586 10.722 1.00 67.50 109 PRO A O 1
ATOM 875 N N . SER A 1 110 ? -10.810 11.871 12.547 1.00 71.44 110 SER A N 1
ATOM 876 C CA . SER A 1 110 ? -9.879 11.427 13.602 1.00 71.44 110 SER A CA 1
ATOM 877 C C . SER A 1 110 ? -9.196 10.079 13.343 1.00 71.44 110 SER A C 1
ATOM 879 O O . SER A 1 110 ? -9.790 9.210 12.710 1.00 71.44 110 SER A O 1
ATOM 881 N N . TYR A 1 111 ? -8.012 9.903 13.949 1.00 81.56 111 TYR A N 1
ATOM 882 C CA . TYR A 1 111 ? -7.183 8.688 13.946 1.00 81.56 111 TYR A CA 1
ATOM 883 C C . TYR A 1 111 ? -7.984 7.378 13.910 1.00 81.56 111 TYR A C 1
ATOM 885 O O . TYR A 1 111 ? -8.864 7.150 14.748 1.00 81.56 111 TYR A O 1
ATOM 893 N N . ARG A 1 112 ? -7.630 6.500 12.964 1.00 86.38 112 ARG A N 1
ATOM 894 C CA . ARG A 1 112 ? -8.217 5.165 12.789 1.00 86.38 112 ARG A CA 1
ATOM 895 C C . ARG A 1 112 ? -7.162 4.077 12.783 1.00 86.38 112 ARG A C 1
ATOM 897 O O . ARG A 1 112 ? -6.009 4.310 12.409 1.00 86.38 112 ARG A O 1
ATOM 904 N N . LEU A 1 113 ? -7.599 2.866 13.127 1.00 90.38 113 LEU A N 1
ATOM 905 C CA . LEU A 1 113 ? -6.784 1.667 13.000 1.00 90.38 113 LEU A CA 1
ATOM 906 C C . LEU A 1 113 ? -6.267 1.543 11.562 1.00 90.38 113 LEU A C 1
ATOM 908 O O . LEU A 1 113 ? -7.046 1.481 10.607 1.00 90.38 113 LEU A O 1
ATOM 912 N N . SER A 1 114 ? -4.941 1.552 11.431 1.00 92.19 114 SER A N 1
ATOM 913 C CA . SER A 1 114 ? -4.264 1.566 10.141 1.00 92.19 114 SER A CA 1
ATOM 914 C C . SER A 1 114 ? -2.994 0.731 10.155 1.00 92.19 114 SER A C 1
ATOM 916 O O . SER A 1 114 ? -2.355 0.580 11.196 1.00 92.19 114 SER A O 1
ATOM 918 N N . VAL A 1 115 ? -2.613 0.228 8.984 1.00 94.50 115 VAL A N 1
ATOM 919 C CA . VAL A 1 115 ? -1.366 -0.515 8.765 1.00 94.50 115 VAL A CA 1
ATOM 920 C C . VAL A 1 115 ? -0.669 -0.002 7.507 1.00 94.50 115 VAL A C 1
ATOM 922 O O . VAL A 1 115 ? -1.333 0.292 6.511 1.00 94.50 115 VAL A O 1
ATOM 925 N N . SER A 1 116 ? 0.660 0.122 7.562 1.00 95.19 116 SER A N 1
ATOM 926 C CA . SER A 1 116 ? 1.472 0.572 6.427 1.00 95.19 116 SER A CA 1
ATOM 927 C C . SER A 1 116 ? 2.056 -0.609 5.659 1.00 95.19 116 SER A C 1
ATOM 929 O O . SER A 1 116 ? 2.458 -1.617 6.244 1.00 95.19 116 SER A O 1
ATOM 931 N N . TYR A 1 117 ? 2.120 -0.468 4.342 1.00 96.06 117 TYR A N 1
ATOM 932 C CA . TYR A 1 117 ? 2.771 -1.390 3.421 1.00 96.06 117 TYR A CA 1
ATOM 933 C C . TYR A 1 117 ? 3.529 -0.597 2.361 1.00 96.06 117 TYR A C 1
ATOM 935 O O . TYR A 1 117 ? 3.117 0.487 1.966 1.00 96.06 117 TYR A O 1
ATOM 943 N N . ILE A 1 118 ? 4.594 -1.176 1.822 1.00 95.44 118 ILE A N 1
ATOM 944 C CA . ILE A 1 118 ? 5.286 -0.641 0.652 1.00 95.44 118 ILE A CA 1
ATOM 945 C C . ILE A 1 118 ? 5.032 -1.573 -0.524 1.00 95.44 118 ILE A C 1
ATOM 947 O O . ILE A 1 118 ? 5.344 -2.762 -0.450 1.00 95.44 118 ILE A O 1
ATOM 951 N N . ALA A 1 119 ? 4.527 -1.011 -1.619 1.00 94.06 119 ALA A N 1
ATOM 952 C CA . ALA A 1 119 ? 4.553 -1.630 -2.933 1.00 94.06 119 ALA A CA 1
ATOM 953 C C . ALA A 1 119 ? 5.880 -1.280 -3.614 1.00 94.06 119 ALA A C 1
ATOM 955 O O . ALA A 1 119 ? 6.137 -0.123 -3.956 1.00 94.06 119 ALA A O 1
ATOM 956 N N . ARG A 1 120 ? 6.752 -2.277 -3.761 1.00 91.06 120 ARG A N 1
ATOM 957 C CA . ARG A 1 120 ? 8.075 -2.119 -4.371 1.00 91.06 120 ARG A CA 1
ATOM 958 C C . ARG A 1 120 ? 8.063 -2.522 -5.832 1.00 91.06 120 ARG A C 1
ATOM 960 O O . ARG A 1 120 ? 7.309 -3.406 -6.228 1.00 91.06 120 ARG A O 1
ATOM 967 N N . VAL A 1 121 ? 9.003 -1.941 -6.580 1.00 85.06 121 VAL A N 1
ATOM 968 C CA . VAL A 1 121 ? 9.262 -2.271 -7.993 1.00 85.06 121 VAL A CA 1
ATOM 969 C C . VAL A 1 121 ? 8.103 -1.847 -8.902 1.00 85.06 121 VAL A C 1
ATOM 971 O O . VAL A 1 121 ? 7.896 -2.406 -9.970 1.00 85.06 121 VAL A O 1
ATOM 974 N N . VAL A 1 122 ? 7.367 -0.801 -8.520 1.00 86.81 122 VAL A N 1
ATOM 975 C CA . VAL A 1 122 ? 6.377 -0.199 -9.419 1.00 86.81 122 VAL A CA 1
ATOM 976 C C . VAL A 1 122 ? 7.139 0.521 -10.527 1.00 86.81 122 VAL A C 1
ATOM 978 O O . VAL A 1 122 ? 7.879 1.468 -10.255 1.00 86.81 122 VAL A O 1
ATOM 981 N N . ARG A 1 123 ? 7.025 0.039 -11.761 1.00 84.12 123 ARG A N 1
ATOM 982 C CA . ARG A 1 123 ? 7.760 0.570 -12.909 1.00 84.12 123 ARG A CA 1
ATOM 983 C C . ARG A 1 123 ? 6.899 1.557 -13.687 1.00 84.12 123 ARG A C 1
ATOM 985 O O . ARG A 1 123 ? 5.697 1.374 -13.824 1.00 84.12 123 ARG A O 1
ATOM 992 N N . ILE A 1 124 ? 7.530 2.622 -14.167 1.00 84.69 124 ILE A N 1
ATOM 993 C CA . ILE A 1 124 ? 6.968 3.528 -15.166 1.00 84.69 124 ILE A CA 1
ATOM 994 C C . ILE A 1 124 ? 7.937 3.538 -16.337 1.00 84.69 124 ILE A C 1
ATOM 996 O O . ILE A 1 124 ? 9.069 4.026 -16.215 1.00 84.69 124 ILE A O 1
ATOM 1000 N N . ASP A 1 125 ? 7.492 2.977 -17.451 1.00 81.06 125 ASP A N 1
ATOM 1001 C CA . ASP A 1 125 ? 8.266 2.948 -18.679 1.00 81.06 125 ASP A CA 1
ATOM 1002 C C . ASP A 1 125 ? 8.136 4.290 -19.428 1.00 81.06 125 ASP A C 1
ATOM 1004 O O . ASP A 1 125 ? 7.106 4.964 -19.350 1.00 81.06 125 ASP A O 1
ATOM 1008 N N . PRO A 1 126 ? 9.192 4.736 -20.124 1.00 78.31 126 PRO A N 1
ATOM 1009 C CA . PRO A 1 126 ? 9.142 5.957 -20.918 1.00 78.31 126 PRO A CA 1
ATOM 1010 C C . PRO A 1 126 ? 8.391 5.751 -22.241 1.00 78.31 126 PRO A C 1
ATOM 1012 O O . PRO A 1 126 ? 8.564 4.733 -22.906 1.00 78.31 126 PRO A O 1
ATOM 1015 N N . ASP A 1 127 ? 7.674 6.782 -22.701 1.00 73.38 127 ASP A N 1
ATOM 1016 C CA . ASP A 1 127 ? 6.949 6.775 -23.989 1.00 73.38 127 ASP A CA 1
ATOM 1017 C C . ASP A 1 127 ? 7.859 6.478 -25.202 1.00 73.38 127 ASP A C 1
ATOM 1019 O O . ASP A 1 127 ? 7.418 6.005 -26.252 1.00 73.38 127 ASP A O 1
ATOM 1023 N N . THR A 1 128 ? 9.159 6.768 -25.083 1.00 61.38 128 THR A N 1
ATOM 1024 C CA . THR A 1 128 ? 10.175 6.586 -26.129 1.00 61.38 128 THR A CA 1
ATOM 1025 C C . THR A 1 128 ? 10.690 5.149 -26.232 1.00 61.38 128 THR A C 1
ATOM 1027 O O . THR A 1 128 ? 11.892 4.916 -26.289 1.00 61.38 128 THR A O 1
ATOM 1030 N N . LEU A 1 129 ? 9.801 4.173 -26.391 1.00 52.47 129 LEU A N 1
ATOM 1031 C CA . LEU A 1 129 ? 10.161 2.818 -26.837 1.00 52.47 129 LEU A CA 1
ATOM 1032 C C . LEU A 1 129 ? 10.328 2.749 -28.367 1.00 52.47 129 LEU A C 1
ATOM 1034 O O . LEU A 1 129 ? 9.942 1.790 -29.027 1.00 52.47 129 LEU A O 1
ATOM 1038 N N . ASN A 1 130 ? 10.874 3.812 -28.969 1.00 48.59 130 ASN A N 1
ATOM 1039 C CA . ASN A 1 130 ? 10.973 3.937 -30.421 1.00 48.59 130 ASN A CA 1
ATOM 1040 C C . ASN A 1 130 ? 12.295 4.565 -30.870 1.00 48.59 130 ASN A C 1
ATOM 1042 O O . ASN A 1 130 ? 12.349 5.595 -31.546 1.00 48.59 130 ASN A O 1
ATOM 1046 N N . ARG A 1 131 ? 13.395 3.904 -30.508 1.00 47.47 131 ARG A N 1
ATOM 1047 C CA . ARG A 1 131 ? 14.555 3.817 -31.394 1.00 47.47 131 ARG A CA 1
ATOM 1048 C C . ARG A 1 131 ? 15.344 2.555 -31.068 1.00 47.47 131 ARG A C 1
ATOM 1050 O O . ARG A 1 131 ? 16.367 2.613 -30.399 1.00 47.47 131 ARG A O 1
ATOM 1057 N N . LEU A 1 132 ? 14.875 1.425 -31.598 1.00 53.50 132 LEU A N 1
ATOM 1058 C CA . LEU A 1 132 ? 15.739 0.284 -31.895 1.00 53.50 132 LEU A CA 1
ATOM 1059 C C . LEU A 1 132 ? 16.827 0.788 -32.853 1.00 53.50 132 LEU A C 1
ATOM 1061 O O . LEU A 1 132 ? 16.692 0.720 -34.076 1.00 53.50 132 LEU A O 1
ATOM 1065 N N . LEU A 1 133 ? 17.877 1.399 -32.309 1.00 55.62 133 LEU A N 1
ATOM 1066 C CA . LEU A 1 133 ? 19.106 1.570 -33.056 1.00 55.62 133 LEU A CA 1
ATOM 1067 C C . LEU A 1 133 ? 19.612 0.150 -33.326 1.00 55.62 133 LEU A C 1
ATOM 1069 O O . LEU A 1 133 ? 19.649 -0.661 -32.398 1.00 55.62 133 LEU A O 1
ATOM 1073 N N . PRO A 1 134 ? 19.939 -0.193 -34.581 1.00 57.50 134 PRO A N 1
ATOM 1074 C CA . PRO A 1 134 ? 20.440 -1.521 -34.882 1.00 57.50 134 PRO A CA 1
ATOM 1075 C C . PRO A 1 134 ? 21.682 -1.802 -34.022 1.00 57.50 134 PRO A C 1
ATOM 1077 O O . PRO A 1 134 ? 22.478 -0.883 -33.791 1.00 57.50 134 PRO A O 1
ATOM 1080 N N . PRO A 1 135 ? 21.856 -3.046 -33.542 1.00 58.19 135 PRO A N 1
ATOM 1081 C CA . PRO A 1 135 ? 22.992 -3.403 -32.703 1.00 58.19 135 PRO A CA 1
ATOM 1082 C C . PRO A 1 135 ? 24.298 -3.030 -33.408 1.00 58.19 135 PRO A C 1
ATOM 1084 O O . PRO A 1 135 ? 24.415 -3.149 -34.630 1.00 58.19 135 PRO A O 1
ATOM 1087 N N . VAL A 1 136 ? 25.297 -2.567 -32.653 1.00 64.94 136 VAL A N 1
ATOM 1088 C CA . VAL A 1 136 ? 26.611 -2.227 -33.214 1.00 64.94 136 VAL A CA 1
ATOM 1089 C C . VAL A 1 136 ? 27.278 -3.515 -33.700 1.00 64.94 136 VAL A C 1
ATOM 1091 O O . VAL A 1 136 ? 27.850 -4.267 -32.919 1.00 64.94 136 VAL A O 1
ATOM 1094 N N . VAL A 1 137 ? 27.199 -3.773 -35.006 1.00 73.56 137 VAL A N 1
ATOM 1095 C CA . VAL A 1 137 ? 27.735 -4.997 -35.631 1.00 73.56 137 VAL A CA 1
ATOM 1096 C C . VAL A 1 137 ? 29.232 -4.886 -35.958 1.00 73.56 137 VAL A C 1
ATOM 1098 O O . VAL A 1 137 ? 29.853 -5.865 -36.363 1.00 73.56 137 VAL A O 1
ATOM 1101 N N . ALA A 1 138 ? 29.836 -3.702 -35.799 1.00 63.31 138 ALA A N 1
ATOM 1102 C CA . ALA A 1 138 ? 31.253 -3.489 -36.072 1.00 63.31 138 ALA A CA 1
ATOM 1103 C C . ALA A 1 138 ? 31.849 -2.363 -35.215 1.00 63.31 138 ALA A C 1
ATOM 1105 O O . ALA A 1 138 ? 31.429 -1.211 -35.305 1.00 63.31 138 ALA A O 1
ATOM 1106 N N . SER A 1 139 ? 32.893 -2.681 -34.447 1.00 61.25 139 SER A N 1
ATOM 1107 C CA . SER A 1 139 ? 33.804 -1.700 -33.855 1.00 61.25 139 SER A CA 1
ATOM 1108 C C . SER A 1 139 ? 35.083 -1.637 -34.693 1.00 61.25 139 SER A C 1
ATOM 1110 O O . SER A 1 139 ? 35.812 -2.626 -34.772 1.00 61.25 139 SER A O 1
ATOM 1112 N N . ARG A 1 140 ? 35.379 -0.495 -35.323 1.00 60.28 140 ARG A N 1
ATOM 1113 C CA . ARG A 1 140 ? 36.700 -0.245 -35.919 1.00 60.28 140 ARG A CA 1
ATOM 1114 C C . ARG A 1 140 ? 37.561 0.477 -34.891 1.00 60.28 140 ARG A C 1
ATOM 1116 O O . ARG A 1 140 ? 37.311 1.639 -34.594 1.00 60.28 140 ARG A O 1
ATOM 1123 N N . PHE A 1 141 ? 38.544 -0.227 -34.346 1.00 59.56 141 PHE A N 1
ATOM 1124 C CA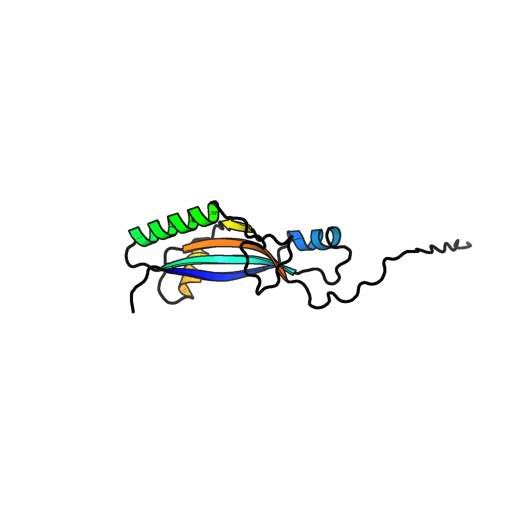 . PHE A 1 141 ? 39.601 0.379 -33.547 1.00 59.56 141 PHE A CA 1
ATOM 1125 C C . PHE A 1 141 ? 40.719 0.797 -34.495 1.00 59.56 141 PHE A C 1
ATOM 1127 O O . PHE A 1 141 ? 41.309 -0.061 -35.148 1.00 59.56 141 PHE A O 1
ATOM 1134 N N . ASP A 1 142 ? 40.970 2.098 -34.597 1.00 65.12 142 ASP A N 1
ATOM 1135 C CA . ASP A 1 142 ? 42.140 2.618 -35.297 1.00 65.12 142 ASP A CA 1
ATOM 1136 C C . ASP A 1 142 ? 43.197 2.976 -34.248 1.00 65.12 142 ASP A C 1
ATOM 1138 O O . ASP A 1 142 ? 42.921 3.721 -33.304 1.00 65.12 142 ASP A O 1
ATOM 1142 N N . TYR A 1 143 ? 44.380 2.376 -34.364 1.00 65.25 143 TYR A N 1
ATOM 1143 C CA . TYR A 1 143 ? 45.508 2.610 -33.468 1.00 65.25 143 TYR A CA 1
ATOM 1144 C C . TYR A 1 143 ? 46.535 3.440 -34.227 1.00 65.25 143 TYR A C 1
ATOM 1146 O O . TYR A 1 143 ? 47.152 2.951 -35.171 1.00 65.25 143 TYR A O 1
ATOM 1154 N N . GLN A 1 144 ? 46.722 4.692 -33.816 1.00 67.25 144 GLN A N 1
ATOM 1155 C CA . GLN A 1 144 ? 47.835 5.501 -34.298 1.00 67.25 144 GLN A CA 1
ATOM 1156 C C . GLN A 1 144 ? 48.922 5.532 -33.233 1.00 67.25 144 GLN A C 1
ATOM 1158 O O . GLN A 1 144 ? 48.726 6.038 -32.127 1.00 67.25 144 GLN A O 1
ATOM 1163 N N . GLU A 1 145 ? 50.066 4.949 -33.575 1.00 67.19 145 GLU A N 1
ATOM 1164 C CA . GLU A 1 145 ? 51.269 5.006 -32.761 1.00 67.19 145 GLU A CA 1
ATOM 1165 C C . GLU A 1 145 ? 51.770 6.454 -32.750 1.00 67.19 145 GLU A C 1
ATOM 1167 O O . GLU A 1 145 ? 52.070 7.038 -33.794 1.00 67.19 145 GLU A O 1
ATOM 1172 N N . ALA A 1 146 ? 51.804 7.065 -31.566 1.00 60.75 146 ALA A N 1
ATOM 1173 C CA . ALA A 1 146 ? 52.358 8.398 -31.399 1.00 60.75 146 ALA A CA 1
ATOM 1174 C C . ALA A 1 146 ? 53.870 8.332 -31.653 1.00 60.75 146 ALA A C 1
ATOM 1176 O O . ALA A 1 146 ? 54.635 7.893 -30.793 1.00 60.75 146 ALA A O 1
ATOM 1177 N N . VAL A 1 147 ? 54.288 8.740 -32.853 1.00 63.19 147 VAL A N 1
ATOM 1178 C CA . VAL A 1 147 ? 55.703 8.857 -33.220 1.00 63.19 147 VAL A CA 1
ATOM 1179 C C . VAL A 1 147 ? 56.348 9.903 -32.308 1.00 63.19 147 VAL A C 1
ATOM 1181 O O . VAL A 1 147 ? 55.896 11.048 -32.253 1.00 63.19 147 VAL A O 1
ATOM 1184 N N . ARG A 1 148 ? 57.363 9.470 -31.557 1.00 49.28 148 ARG A N 1
ATOM 1185 C CA . ARG A 1 148 ? 58.154 10.283 -30.627 1.00 49.28 148 ARG A CA 1
ATOM 1186 C C . ARG A 1 148 ? 59.269 11.035 -31.341 1.00 49.28 148 ARG A C 1
ATOM 1188 O O . ARG A 1 148 ? 59.913 10.417 -32.215 1.00 49.28 148 ARG A O 1
#

Secondary structure (DSSP, 8-state):
-----EEEEEEEEEEE-HHHHHHHHHH-TT-SSPPEEEEEEEEEEEE-SSHHHHHHHHHHHHHHHHH--EEETTTS-GGG---TT-EEEEEEE---HHHHHHHHHTSSS----EEEEEEEEEEE--S-----PPP-------------

Radius of gyration: 23.05 Å; chains: 1; bounding box: 85×31×54 Å

Foldseek 3Di:
DPQDKDKDKDFPDKDFDPVCVVCQCVVCVQDPPGWTWMKTKIKIFIRDDDPVVRVVVVVVVVVVCVVPQKQAPVNDDCPVVDDRPDIKGKAWDDDDPVRLCVVQVVDPDHDGDMTMIITGGPIDGDPPPPDPPDPPPDDDDDDDDDDD

pLDDT: mean 80.24, std 14.22, range [42.62, 96.44]

Sequence (148 aa):
AVDSDRVTLFVHRVGVNPHLRTSGRVLNRDMDPLPLSLDVHLLFSIWTNSPEDELTVLAWLMRELHLHPILDSATLNNDAAWEGDEVVQLIPEELSTEDMMRLWDALTPSYRLSVSYIARVVRIDPDTLNRLLPPVVASRFDYQEAVR